Protein AF-A0A537QSS9-F1 (afdb_monomer)

Foldseek 3Di:
DPDDDDDPDQCPDPVRNVVVDDPVVCVCPDPLVVLVVVLVVVLVVLCVCCVVVVDPPVVSVVSVVPSDSVPDDVVVVVVD

Structure (mmCIF, N/CA/C/O backbone):
data_AF-A0A537QSS9-F1
#
_entry.id   AF-A0A537QSS9-F1
#
loop_
_atom_site.group_PDB
_atom_site.id
_atom_site.type_symbol
_atom_site.label_atom_id
_atom_site.label_alt_id
_atom_site.label_comp_id
_atom_site.label_asym_id
_atom_site.label_entity_id
_atom_site.label_seq_id
_atom_site.pdbx_PDB_ins_code
_atom_site.Cartn_x
_atom_site.Cartn_y
_atom_site.Cartn_z
_atom_site.occupancy
_atom_site.B_iso_or_equiv
_atom_site.auth_seq_id
_atom_site.auth_comp_id
_atom_site.auth_asym_id
_atom_site.auth_atom_id
_atom_site.pdbx_PDB_model_num
ATOM 1 N N . MET A 1 1 ? 6.519 9.109 -35.400 1.00 41.88 1 MET A N 1
ATOM 2 C CA . MET A 1 1 ? 7.784 8.378 -35.164 1.00 41.88 1 MET A CA 1
ATOM 3 C C . MET A 1 1 ? 7.546 7.436 -34.004 1.00 41.88 1 MET A C 1
ATOM 5 O O . MET A 1 1 ? 7.015 7.895 -33.002 1.00 41.88 1 MET A O 1
ATOM 9 N N . ALA A 1 2 ? 7.852 6.146 -34.144 1.00 52.31 2 ALA A N 1
ATOM 10 C CA . ALA A 1 2 ? 7.798 5.239 -33.002 1.00 52.31 2 ALA A CA 1
ATOM 11 C C . ALA A 1 2 ? 8.866 5.692 -31.999 1.00 52.31 2 ALA A C 1
ATOM 13 O O . ALA A 1 2 ? 10.046 5.748 -32.344 1.00 52.31 2 ALA A O 1
ATOM 14 N N . ALA A 1 3 ? 8.446 6.099 -30.803 1.00 66.31 3 ALA A N 1
ATOM 15 C CA . ALA A 1 3 ? 9.374 6.379 -29.723 1.00 66.31 3 ALA A CA 1
ATOM 16 C C . ALA A 1 3 ? 9.998 5.043 -29.309 1.00 66.31 3 ALA A C 1
ATOM 18 O O . ALA A 1 3 ? 9.292 4.135 -28.868 1.00 66.31 3 ALA A O 1
ATOM 19 N N . PHE A 1 4 ? 11.305 4.896 -29.514 1.00 70.56 4 PHE A N 1
ATOM 20 C CA . PHE A 1 4 ? 12.032 3.776 -28.934 1.00 70.56 4 PHE A CA 1
ATOM 21 C C . PHE A 1 4 ? 12.007 3.940 -27.410 1.00 70.56 4 PHE A C 1
ATOM 23 O O . PHE A 1 4 ? 12.206 5.060 -26.935 1.00 70.56 4 PHE A O 1
ATOM 30 N N . PRO A 1 5 ? 11.735 2.876 -26.637 1.00 73.69 5 PRO A N 1
ATOM 31 C CA . PRO A 1 5 ? 11.762 2.968 -25.186 1.00 73.69 5 PRO A CA 1
ATOM 32 C C . PRO A 1 5 ? 13.172 3.367 -24.736 1.00 73.69 5 PRO A C 1
ATOM 34 O O . PRO A 1 5 ? 14.143 2.665 -25.021 1.00 73.69 5 PRO A O 1
ATOM 37 N N . THR A 1 6 ? 13.282 4.513 -24.066 1.00 83.19 6 THR A N 1
ATOM 38 C CA . THR A 1 6 ? 14.534 4.970 -23.461 1.00 83.19 6 THR A CA 1
ATOM 39 C C . THR A 1 6 ? 14.689 4.268 -22.120 1.00 83.19 6 THR A C 1
ATOM 41 O O . THR A 1 6 ? 13.907 4.519 -21.207 1.00 83.19 6 THR A O 1
ATOM 44 N N . SER A 1 7 ? 15.678 3.384 -22.014 1.00 91.06 7 SER A N 1
ATOM 45 C CA . SER A 1 7 ? 16.054 2.745 -20.751 1.00 91.06 7 SER A CA 1
ATOM 46 C C . SER A 1 7 ? 17.316 3.403 -20.197 1.00 91.06 7 SER A C 1
ATOM 48 O O . SER A 1 7 ? 18.278 3.596 -20.942 1.00 91.06 7 SER A O 1
ATOM 50 N N . THR A 1 8 ? 17.331 3.715 -18.903 1.00 91.38 8 THR A N 1
ATOM 51 C CA . THR A 1 8 ? 18.486 4.345 -18.230 1.00 91.38 8 THR A CA 1
ATOM 52 C C . THR A 1 8 ? 19.262 3.341 -17.374 1.00 91.38 8 THR A C 1
ATOM 54 O O . THR A 1 8 ? 20.446 3.546 -17.109 1.00 91.38 8 THR A O 1
ATOM 57 N N . THR A 1 9 ? 18.640 2.227 -16.969 1.00 93.38 9 THR A N 1
ATOM 58 C CA . THR A 1 9 ? 19.284 1.171 -16.175 1.00 93.38 9 THR A CA 1
ATOM 59 C C . THR A 1 9 ? 19.180 -0.198 -16.862 1.00 93.38 9 THR A C 1
ATOM 61 O O . THR A 1 9 ? 18.554 -0.381 -17.909 1.00 93.38 9 THR A O 1
ATOM 64 N N . VAL A 1 10 ? 19.832 -1.208 -16.283 1.00 93.94 10 VAL A N 1
ATOM 65 C CA . VAL A 1 10 ? 19.736 -2.586 -16.790 1.00 93.94 10 VAL A CA 1
ATOM 66 C C . VAL A 1 10 ? 18.392 -3.237 -16.463 1.00 93.94 10 VAL A C 1
ATOM 68 O O . VAL A 1 10 ? 17.993 -4.160 -17.164 1.00 93.94 10 VAL A O 1
ATOM 71 N N . LEU A 1 11 ? 17.679 -2.762 -15.436 1.00 92.50 11 LEU A N 1
ATOM 72 C CA . LEU A 1 11 ? 16.433 -3.371 -14.955 1.00 92.50 11 LEU A CA 1
ATOM 73 C C . LEU A 1 11 ? 15.221 -3.014 -15.832 1.00 92.50 11 LEU A C 1
ATOM 75 O O . LEU A 1 11 ? 14.280 -3.802 -15.935 1.00 92.50 11 LEU A O 1
ATOM 79 N N . ASP A 1 12 ? 15.268 -1.864 -16.501 1.00 90.06 12 ASP A N 1
ATOM 80 C CA . ASP A 1 12 ? 14.282 -1.353 -17.459 1.00 90.06 12 ASP A CA 1
ATOM 81 C C . ASP A 1 12 ? 14.683 -1.610 -18.924 1.00 90.06 12 ASP A C 1
ATOM 83 O O . ASP A 1 12 ? 13.880 -1.388 -19.832 1.00 90.06 12 ASP A O 1
ATOM 87 N N . SER A 1 13 ? 15.893 -2.129 -19.171 1.00 92.06 13 SER A N 1
ATOM 88 C CA . SER A 1 13 ? 16.379 -2.463 -20.514 1.00 92.06 13 SER A CA 1
ATOM 89 C C . SER A 1 13 ? 15.580 -3.594 -21.160 1.00 92.06 13 SER A C 1
ATOM 91 O O . SER A 1 13 ? 15.544 -4.712 -20.648 1.00 92.06 13 SER A O 1
ATOM 93 N N . LEU A 1 14 ? 15.033 -3.355 -22.356 1.00 91.06 14 LEU A N 1
ATOM 94 C CA . LEU A 1 14 ? 14.364 -4.394 -23.150 1.00 91.06 14 LEU A CA 1
ATOM 95 C C . LEU A 1 14 ? 15.285 -5.592 -23.457 1.00 91.06 14 LEU A C 1
ATOM 97 O O . LEU A 1 14 ? 14.810 -6.721 -23.529 1.00 91.06 14 LEU A O 1
ATOM 101 N N . LEU A 1 15 ? 16.585 -5.343 -23.642 1.00 92.69 15 LEU A N 1
ATOM 102 C CA . LEU A 1 15 ? 17.555 -6.356 -24.067 1.00 92.69 15 LEU A CA 1
ATOM 103 C C . LEU A 1 15 ? 18.200 -7.095 -22.892 1.00 92.69 15 LEU A C 1
ATOM 105 O O . LEU A 1 15 ? 18.504 -8.278 -23.013 1.00 92.69 15 LEU A O 1
ATOM 109 N N . PHE A 1 16 ? 18.428 -6.406 -21.769 1.00 93.94 16 PHE A N 1
ATOM 110 C CA . PHE A 1 16 ? 19.276 -6.929 -20.693 1.00 93.94 16 PHE A CA 1
ATOM 111 C C . PHE A 1 16 ? 18.536 -7.248 -19.393 1.00 93.94 16 PHE A C 1
ATOM 113 O O . PHE A 1 16 ? 19.079 -7.988 -18.575 1.00 93.94 16 PHE A O 1
ATOM 120 N N . ARG A 1 17 ? 17.301 -6.769 -19.184 1.00 93.50 17 ARG A N 1
ATOM 121 C CA . ARG A 1 17 ? 16.600 -6.913 -17.890 1.00 93.50 17 ARG A CA 1
ATOM 122 C C . ARG A 1 17 ? 16.465 -8.3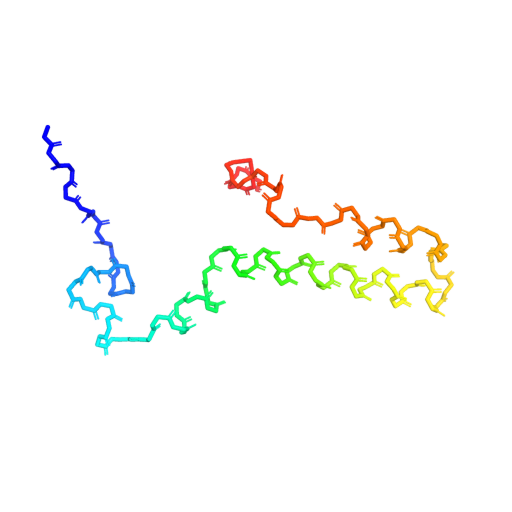42 -17.378 1.00 93.50 17 ARG A C 1
ATOM 124 O O . ARG A 1 17 ? 16.416 -8.541 -16.167 1.00 93.50 17 ARG A O 1
ATOM 131 N N . ASP A 1 18 ? 16.393 -9.323 -18.274 1.00 95.50 18 ASP A N 1
ATOM 132 C CA . ASP A 1 18 ? 16.233 -10.735 -17.910 1.00 95.50 18 ASP A CA 1
ATOM 133 C C . ASP A 1 18 ? 17.574 -11.437 -17.626 1.00 95.50 18 ASP A C 1
ATOM 135 O O . ASP A 1 18 ? 17.592 -12.506 -17.025 1.00 95.50 18 ASP A O 1
ATOM 139 N N . ALA A 1 19 ? 18.707 -10.817 -17.978 1.00 96.12 19 ALA A N 1
ATOM 140 C CA . ALA A 1 19 ? 20.034 -11.272 -17.556 1.00 96.12 19 ALA A CA 1
ATOM 141 C C . ALA A 1 19 ? 20.379 -10.823 -16.123 1.00 96.12 19 ALA A C 1
ATOM 143 O O . ALA A 1 19 ? 21.197 -11.454 -15.459 1.00 96.12 19 ALA A O 1
ATOM 144 N N . PHE A 1 20 ? 19.750 -9.745 -15.641 1.00 93.62 20 PHE A N 1
ATOM 145 C CA . PHE A 1 20 ? 20.027 -9.128 -14.336 1.00 93.62 20 PHE A CA 1
ATOM 146 C C . PHE A 1 20 ? 18.875 -9.262 -13.331 1.00 93.62 20 PHE A C 1
ATOM 148 O O . PHE A 1 20 ? 18.933 -8.712 -12.234 1.00 93.62 20 PHE A O 1
ATOM 155 N N . GLY A 1 21 ? 17.821 -9.995 -13.680 1.00 93.12 21 GLY A N 1
ATOM 156 C CA . GLY A 1 21 ? 16.681 -10.208 -12.803 1.00 93.12 21 GLY A CA 1
ATOM 157 C C . GLY A 1 21 ? 15.601 -11.046 -13.465 1.00 93.12 21 GLY A C 1
ATOM 158 O O . GLY A 1 21 ? 15.679 -11.395 -14.638 1.00 93.12 21 GLY A O 1
ATOM 159 N N . THR A 1 22 ? 14.561 -11.361 -12.704 1.00 96.06 22 THR A N 1
ATOM 160 C CA . THR A 1 22 ? 13.386 -12.067 -13.219 1.00 96.06 22 THR A CA 1
ATOM 161 C C . THR A 1 22 ? 12.189 -11.123 -13.271 1.00 96.06 22 THR A C 1
ATOM 163 O O . THR A 1 22 ? 12.140 -10.168 -12.488 1.00 96.06 22 THR A O 1
ATOM 166 N N . PRO A 1 23 ? 11.182 -11.397 -14.123 1.00 94.75 23 PRO A N 1
ATOM 167 C CA . PRO A 1 23 ? 9.921 -10.660 -14.096 1.00 94.75 23 PRO A CA 1
ATOM 168 C C . PRO A 1 23 ? 9.319 -10.584 -12.687 1.00 94.75 23 PRO A C 1
ATOM 170 O O . PRO A 1 23 ? 8.943 -9.505 -12.243 1.00 94.75 23 PRO A O 1
ATOM 173 N N . ARG A 1 24 ? 9.348 -11.701 -11.947 1.00 96.69 24 ARG A N 1
ATOM 174 C CA . ARG A 1 24 ? 8.866 -11.782 -10.561 1.00 96.69 24 ARG A CA 1
ATOM 175 C C . ARG A 1 24 ? 9.623 -10.847 -9.619 1.00 96.69 24 ARG A C 1
ATOM 177 O O . ARG A 1 24 ? 9.006 -10.193 -8.792 1.00 96.69 24 ARG A O 1
ATOM 184 N N . MET A 1 25 ? 10.952 -10.785 -9.712 1.00 95.75 25 MET A N 1
ATOM 185 C CA . MET A 1 25 ? 11.727 -9.914 -8.824 1.00 95.75 25 MET A CA 1
ATOM 186 C C . MET A 1 25 ? 11.502 -8.433 -9.149 1.00 95.75 25 MET A C 1
ATOM 188 O O . MET A 1 25 ? 11.378 -7.621 -8.239 1.00 95.75 25 MET A O 1
ATOM 192 N N . ARG A 1 26 ? 11.385 -8.076 -10.434 1.00 94.62 26 ARG A N 1
ATOM 193 C CA . ARG A 1 26 ? 11.050 -6.701 -10.840 1.00 94.62 26 ARG A CA 1
ATOM 194 C C . ARG A 1 26 ? 9.657 -6.284 -10.373 1.00 94.62 26 ARG A C 1
ATOM 196 O O . ARG A 1 26 ? 9.476 -5.145 -9.969 1.00 94.62 26 ARG A O 1
ATOM 203 N N . GLU A 1 27 ? 8.694 -7.201 -10.388 1.00 95.06 27 GLU A N 1
ATOM 204 C CA . GLU A 1 27 ? 7.356 -6.950 -9.849 1.00 95.06 27 GLU A CA 1
ATOM 205 C C . GLU A 1 27 ? 7.406 -6.625 -8.350 1.00 95.06 27 GLU A C 1
ATOM 207 O O . GLU A 1 27 ? 6.793 -5.644 -7.932 1.00 95.06 27 GLU A O 1
ATOM 212 N N . VAL A 1 28 ? 8.184 -7.376 -7.556 1.00 95.88 28 VAL A N 1
ATOM 213 C CA . VAL A 1 28 ? 8.348 -7.141 -6.106 1.00 95.88 28 VAL A CA 1
ATOM 214 C C . VAL A 1 28 ? 8.839 -5.722 -5.807 1.00 95.88 28 VAL A C 1
ATOM 216 O O . VAL A 1 28 ? 8.333 -5.096 -4.881 1.00 95.88 28 VAL A O 1
ATOM 219 N N . PHE A 1 29 ? 9.780 -5.211 -6.604 1.00 94.19 29 PHE A N 1
ATOM 220 C CA . PHE A 1 29 ? 10.394 -3.890 -6.420 1.00 94.19 29 PHE A CA 1
ATOM 221 C C . PHE A 1 29 ? 9.779 -2.780 -7.284 1.00 94.19 29 PHE A C 1
ATOM 223 O O . PHE A 1 29 ? 10.361 -1.707 -7.406 1.00 94.19 29 PHE A O 1
ATOM 230 N N . SER A 1 30 ? 8.626 -3.019 -7.907 1.00 92.88 30 SER A N 1
ATOM 231 C CA . SER A 1 30 ? 7.929 -1.979 -8.667 1.00 92.88 30 SER A CA 1
ATOM 232 C C . SER A 1 30 ? 7.309 -0.920 -7.748 1.00 92.88 30 SER A C 1
ATOM 234 O O . SER A 1 30 ? 6.951 -1.208 -6.601 1.00 92.88 30 SER A O 1
ATOM 236 N N . ASP A 1 31 ? 7.109 0.290 -8.273 1.00 92.00 31 ASP A N 1
ATOM 237 C CA . ASP A 1 31 ? 6.421 1.371 -7.550 1.00 92.00 31 ASP A CA 1
ATOM 238 C C . ASP A 1 31 ? 5.012 0.946 -7.120 1.00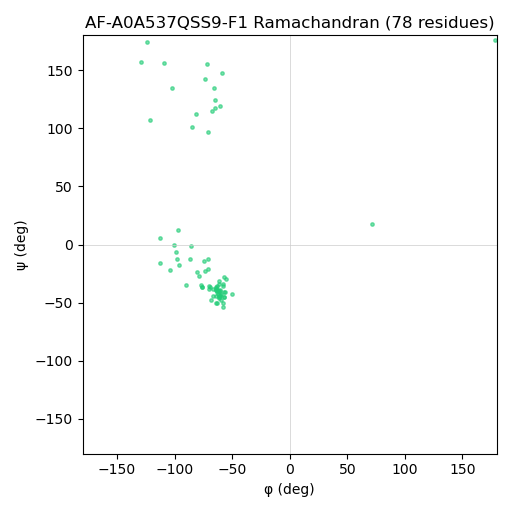 92.00 31 ASP A C 1
ATOM 240 O O . ASP A 1 31 ? 4.601 1.172 -5.982 1.00 92.00 31 ASP A O 1
ATOM 244 N N . PHE A 1 32 ? 4.301 0.236 -8.003 1.00 92.44 32 PHE A N 1
ATOM 245 C CA . PHE A 1 32 ? 2.982 -0.315 -7.705 1.00 92.44 32 PHE A CA 1
ATOM 246 C C . PHE A 1 32 ? 3.016 -1.260 -6.499 1.00 92.44 32 PHE A C 1
ATOM 248 O O . PHE A 1 32 ? 2.238 -1.086 -5.563 1.00 92.44 32 PHE A O 1
ATOM 255 N N . SER A 1 33 ? 3.933 -2.235 -6.486 1.00 95.12 33 SER A N 1
ATOM 256 C CA . SER A 1 33 ? 4.072 -3.169 -5.360 1.00 95.12 33 SER A CA 1
ATOM 257 C C . SER A 1 33 ? 4.476 -2.463 -4.070 1.00 95.12 33 SER A C 1
ATOM 259 O O . SER A 1 33 ? 4.003 -2.837 -2.999 1.00 95.12 33 SER A O 1
ATOM 261 N N . SER A 1 34 ? 5.311 -1.428 -4.162 1.00 94.25 34 SER A N 1
ATOM 262 C CA . SER A 1 34 ? 5.743 -0.639 -3.006 1.00 94.25 34 SER A CA 1
ATOM 263 C C . SER A 1 34 ? 4.558 0.085 -2.360 1.00 94.25 34 SER A C 1
ATOM 265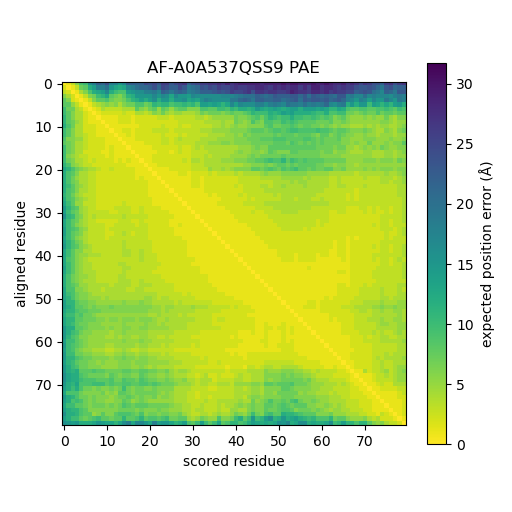 O O . SER A 1 34 ? 4.304 -0.084 -1.168 1.00 94.25 34 SER A O 1
ATOM 267 N N . ILE A 1 35 ? 3.759 0.796 -3.161 1.00 94.56 35 ILE A N 1
ATOM 268 C CA . ILE A 1 35 ? 2.539 1.475 -2.698 1.00 94.56 35 ILE A CA 1
ATOM 269 C C . ILE A 1 35 ? 1.502 0.462 -2.193 1.00 94.56 35 ILE A C 1
ATOM 271 O O . ILE A 1 35 ? 0.869 0.685 -1.160 1.00 94.56 35 ILE A O 1
ATOM 275 N N . ALA A 1 36 ? 1.368 -0.691 -2.857 1.00 94.81 36 ALA A N 1
ATOM 276 C CA . ALA A 1 36 ? 0.472 -1.749 -2.405 1.00 94.81 36 ALA A CA 1
ATOM 277 C C . ALA A 1 36 ? 0.844 -2.283 -1.017 1.00 94.81 36 ALA A C 1
ATOM 279 O O . ALA A 1 36 ? -0.032 -2.519 -0.183 1.00 94.81 36 ALA A O 1
ATOM 280 N N . ARG A 1 37 ? 2.142 -2.437 -0.735 1.00 96.75 37 ARG A N 1
ATOM 281 C CA . ARG A 1 37 ? 2.603 -2.855 0.590 1.00 96.75 37 ARG A CA 1
ATOM 282 C C . ARG A 1 37 ? 2.408 -1.780 1.650 1.00 96.75 37 ARG A C 1
ATOM 284 O O . ARG A 1 37 ? 2.049 -2.138 2.766 1.00 96.75 37 ARG A O 1
ATOM 291 N N . TYR A 1 38 ? 2.571 -0.498 1.327 1.00 95.44 38 TYR A N 1
ATOM 292 C CA . TYR A 1 38 ? 2.236 0.579 2.267 1.00 95.44 38 TYR A CA 1
ATOM 293 C C . TYR A 1 38 ? 0.762 0.530 2.668 1.00 95.44 38 TYR A C 1
ATOM 295 O O . TYR A 1 38 ? 0.452 0.507 3.855 1.00 95.44 38 TYR A O 1
ATOM 303 N N . ALA A 1 39 ? -0.139 0.396 1.697 1.00 95.69 39 ALA A N 1
ATOM 304 C CA . ALA A 1 39 ? -1.565 0.240 1.963 1.00 95.69 39 ALA A CA 1
ATOM 305 C C . ALA A 1 39 ? -1.871 -0.969 2.868 1.00 95.69 39 ALA A C 1
ATOM 307 O O . ALA A 1 39 ? -2.630 -0.852 3.828 1.00 95.69 39 ALA A O 1
ATOM 308 N N . GLU A 1 40 ? -1.258 -2.126 2.611 1.00 96.81 40 GLU A N 1
ATOM 309 C CA . GLU A 1 40 ? -1.424 -3.312 3.464 1.00 96.81 40 GLU A CA 1
ATOM 310 C C . GLU A 1 40 ? -0.919 -3.100 4.892 1.00 96.81 40 GLU A C 1
ATOM 312 O O . GLU A 1 40 ? -1.561 -3.557 5.844 1.00 96.81 40 GLU A O 1
ATOM 317 N N . VAL A 1 41 ? 0.209 -2.401 5.047 1.00 98.12 41 VAL A N 1
ATOM 318 C CA . VAL A 1 41 ? 0.754 -2.033 6.358 1.00 98.12 41 VAL A CA 1
ATOM 319 C C . VAL A 1 41 ? -0.226 -1.140 7.110 1.00 98.12 41 VAL A C 1
ATOM 321 O O . VAL A 1 41 ? -0.511 -1.433 8.268 1.00 98.12 41 VAL A O 1
ATOM 324 N N . GLU A 1 42 ? -0.802 -0.124 6.467 1.00 97.50 42 GLU A N 1
ATOM 325 C CA . GLU A 1 42 ? -1.776 0.774 7.103 1.00 97.50 42 GLU A CA 1
ATOM 326 C C . GLU A 1 42 ? -3.051 0.039 7.539 1.00 97.50 42 GLU A C 1
ATOM 328 O O . GLU A 1 42 ? -3.536 0.221 8.657 1.00 97.50 42 GLU A O 1
ATOM 333 N N . ILE A 1 43 ? -3.561 -0.884 6.717 1.00 98.25 43 ILE A N 1
ATOM 334 C CA . ILE A 1 43 ? -4.703 -1.733 7.093 1.00 98.25 43 ILE A CA 1
ATOM 335 C C . ILE A 1 43 ? -4.354 -2.603 8.310 1.00 98.25 43 ILE A C 1
ATOM 337 O O . ILE A 1 43 ? -5.147 -2.741 9.249 1.00 98.25 43 ILE A O 1
ATOM 341 N N . ALA A 1 44 ? -3.171 -3.224 8.304 1.00 98.44 44 ALA A N 1
ATOM 342 C CA . ALA A 1 44 ? -2.714 -4.054 9.411 1.00 98.44 44 ALA A CA 1
ATOM 343 C C . ALA A 1 44 ? -2.517 -3.232 10.694 1.00 98.44 44 ALA A C 1
ATOM 345 O O . ALA A 1 44 ? -2.887 -3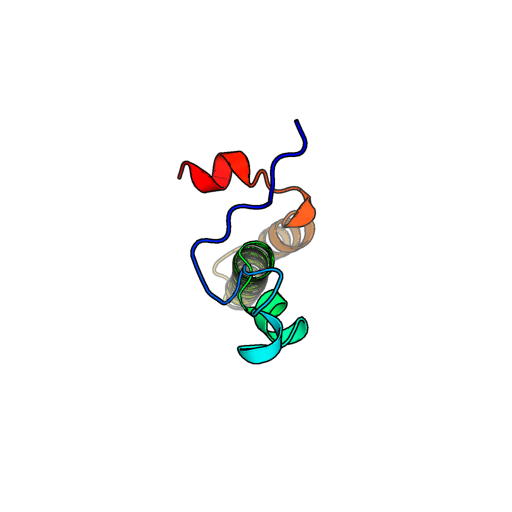.695 11.780 1.00 98.44 44 ALA A O 1
ATOM 346 N N . LEU A 1 45 ? -1.989 -2.014 10.561 1.00 98.50 45 LEU A N 1
ATOM 347 C CA . LEU A 1 45 ? -1.791 -1.063 11.645 1.00 98.50 45 LEU A CA 1
ATOM 348 C C . LEU A 1 45 ? -3.128 -0.639 12.253 1.00 98.50 45 LEU A C 1
ATOM 350 O O . LEU A 1 45 ? -3.297 -0.790 13.461 1.00 98.50 45 LEU A O 1
ATOM 354 N N . ALA A 1 46 ? -4.102 -0.224 11.440 1.00 98.56 46 ALA A N 1
ATOM 355 C CA . ALA A 1 46 ? -5.439 0.146 11.904 1.00 98.56 46 ALA A CA 1
ATOM 356 C C . ALA A 1 46 ? -6.108 -1.003 12.678 1.00 98.56 46 ALA A C 1
ATOM 358 O O . ALA A 1 46 ? -6.618 -0.825 13.786 1.00 98.56 46 ALA A O 1
ATOM 359 N N . ARG A 1 47 ? -6.021 -2.233 12.156 1.00 98.50 47 ARG A N 1
ATOM 360 C CA . ARG A 1 47 ? -6.529 -3.428 12.850 1.00 98.50 47 ARG A CA 1
ATOM 3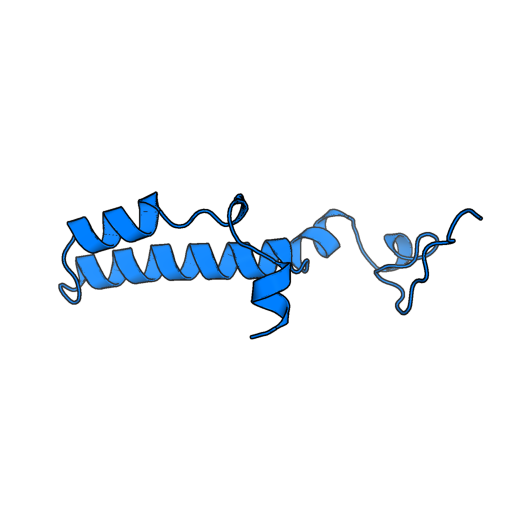61 C C . ARG A 1 47 ? -5.810 -3.688 14.172 1.00 98.50 47 ARG A C 1
ATOM 363 O O . ARG A 1 47 ? -6.443 -4.111 15.137 1.00 98.50 47 ARG A O 1
ATOM 370 N N . ALA A 1 48 ? -4.494 -3.492 14.228 1.00 98.62 48 ALA A N 1
ATOM 371 C CA . ALA A 1 48 ? -3.731 -3.638 15.465 1.00 98.62 48 ALA A CA 1
ATOM 372 C C . ALA A 1 48 ? -4.118 -2.566 16.493 1.00 98.62 48 ALA A C 1
ATOM 374 O O . ALA A 1 48 ? -4.370 -2.898 17.649 1.00 98.62 48 ALA A O 1
ATOM 375 N N . GLN A 1 49 ? -4.254 -1.315 16.056 1.00 98.69 49 GLN A N 1
ATOM 376 C CA . GLN A 1 49 ? -4.695 -0.193 16.879 1.00 98.69 49 GLN A CA 1
ATOM 377 C C . GLN A 1 49 ? -6.096 -0.421 17.455 1.00 98.69 49 GLN A C 1
ATOM 379 O O . GLN A 1 49 ? -6.291 -0.196 18.649 1.00 98.69 49 GLN A O 1
ATOM 384 N N . ALA A 1 50 ? -7.040 -0.946 16.667 1.00 98.69 50 ALA A N 1
ATOM 385 C CA . ALA A 1 50 ? -8.370 -1.307 17.160 1.00 98.69 50 ALA A CA 1
ATOM 386 C C . ALA A 1 50 ? -8.327 -2.399 18.238 1.00 98.69 50 ALA A C 1
ATOM 388 O O . ALA A 1 50 ? -8.978 -2.267 19.273 1.00 98.69 50 ALA A O 1
ATOM 389 N N . ARG A 1 51 ? -7.506 -3.448 18.059 1.00 98.50 51 ARG A N 1
ATOM 390 C CA . ARG A 1 51 ? -7.315 -4.483 19.098 1.00 98.50 51 ARG A CA 1
ATOM 391 C C . ARG A 1 51 ? -6.726 -3.920 20.391 1.00 98.50 51 ARG A C 1
ATOM 393 O O . ARG A 1 51 ? -7.016 -4.438 21.463 1.00 98.50 51 ARG A O 1
ATOM 400 N N . CYS A 1 52 ? -5.905 -2.880 20.288 1.00 98.62 52 CYS A 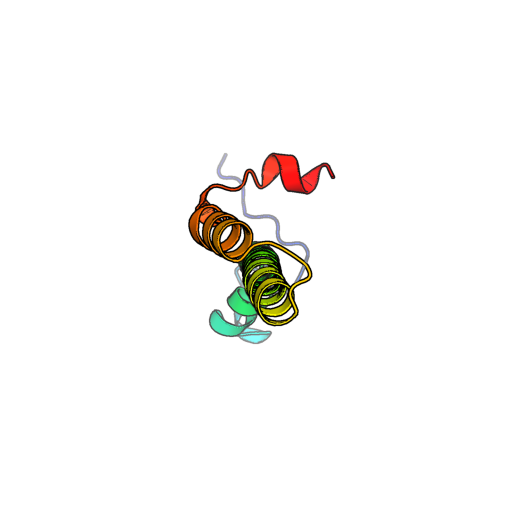N 1
ATOM 401 C CA . CYS A 1 52 ? -5.321 -2.182 21.429 1.00 98.62 52 CYS A CA 1
ATOM 402 C C . CYS A 1 52 ? -6.223 -1.075 22.004 1.00 98.62 52 CYS A C 1
ATOM 404 O O . CYS A 1 52 ? -5.829 -0.439 22.977 1.00 98.62 52 CYS A O 1
ATOM 406 N N . GLY A 1 53 ? -7.402 -0.822 21.424 1.00 98.12 53 GLY A N 1
ATOM 407 C CA . GLY A 1 53 ? -8.314 0.238 21.864 1.00 98.12 53 GLY A CA 1
ATOM 408 C C . GLY A 1 53 ? -7.844 1.663 21.548 1.00 98.12 53 GLY A C 1
ATOM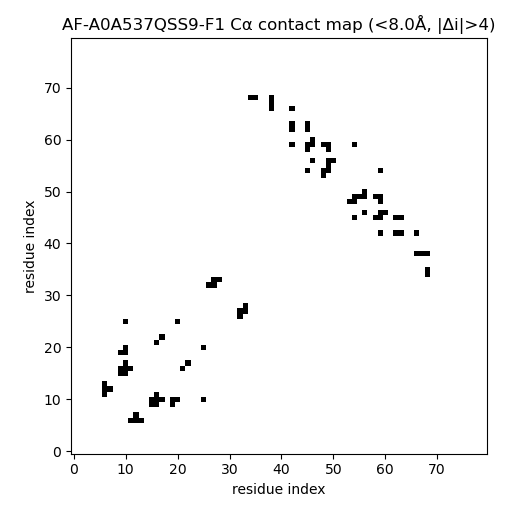 409 O O . GLY A 1 53 ? -8.341 2.608 22.151 1.00 98.12 53 GLY A O 1
ATOM 410 N N . VAL A 1 54 ? -6.889 1.831 20.626 1.00 98.62 54 VAL A N 1
ATOM 411 C CA . VAL A 1 54 ? -6.378 3.148 20.196 1.00 98.62 54 VAL A CA 1
ATOM 412 C C . VAL A 1 54 ? -7.363 3.841 19.253 1.00 98.62 54 VAL A C 1
ATOM 414 O O . VAL A 1 54 ? -7.527 5.056 19.323 1.00 98.62 54 VAL A O 1
ATOM 417 N N . ILE A 1 55 ? -8.034 3.068 18.395 1.00 98.44 55 ILE A N 1
ATOM 418 C CA . ILE A 1 55 ? -9.114 3.541 17.521 1.00 98.44 55 ILE A CA 1
ATOM 419 C C . ILE A 1 55 ? -10.351 2.642 17.666 1.00 98.44 55 ILE A C 1
ATOM 421 O O . ILE A 1 55 ? -10.211 1.478 18.056 1.00 98.44 55 ILE A O 1
ATOM 425 N N . PRO A 1 56 ? -11.555 3.142 17.341 1.00 98.56 56 PRO A N 1
ATOM 426 C CA . PRO A 1 56 ? -12.757 2.319 17.253 1.00 98.56 56 PRO A CA 1
ATOM 427 C C . PRO A 1 56 ? -12.627 1.175 16.230 1.00 98.56 56 PRO A C 1
ATOM 429 O O . PRO A 1 56 ? -11.951 1.306 15.206 1.00 98.56 56 PRO A O 1
ATOM 432 N N . ALA A 1 57 ? -13.278 0.040 16.501 1.00 98.19 57 ALA A N 1
ATOM 433 C CA . ALA A 1 57 ? -13.201 -1.145 15.640 1.00 98.19 57 ALA A CA 1
ATOM 434 C C . ALA A 1 57 ? -13.855 -0.926 14.265 1.00 98.19 57 ALA A C 1
ATOM 436 O O . ALA A 1 57 ? -13.326 -1.374 13.253 1.00 98.19 57 ALA A O 1
ATOM 437 N N . ASP A 1 58 ? -14.970 -0.201 14.227 1.00 98.06 58 ASP A N 1
ATOM 438 C CA . ASP A 1 58 ? -15.625 0.251 12.999 1.00 98.06 58 ASP A CA 1
ATOM 439 C C . ASP A 1 58 ? -14.713 1.162 12.166 1.00 98.06 58 ASP A C 1
ATOM 441 O O . ASP A 1 58 ? -14.629 0.975 10.955 1.00 98.06 58 ASP A O 1
ATOM 445 N N . GLY A 1 59 ? -13.943 2.048 12.806 1.00 98.00 59 GLY A N 1
ATOM 446 C CA . GLY A 1 59 ? -12.938 2.876 12.131 1.00 98.00 59 GLY A CA 1
ATOM 447 C C . GLY A 1 59 ? -11.846 2.051 11.438 1.00 98.00 59 GLY A C 1
ATOM 448 O O . GLY A 1 59 ? -11.505 2.308 10.284 1.00 98.00 59 GLY A O 1
ATOM 449 N N . ALA A 1 60 ? -11.334 1.004 12.094 1.00 98.31 60 ALA A N 1
ATOM 450 C CA . ALA A 1 60 ? -10.379 0.091 11.459 1.00 98.31 60 ALA A CA 1
ATOM 451 C C . ALA A 1 60 ? -10.990 -0.678 10.275 1.00 98.31 60 ALA A C 1
ATOM 453 O O . ALA A 1 60 ? -10.313 -0.900 9.269 1.00 98.31 60 ALA A O 1
ATOM 454 N N . GLU A 1 61 ? -12.263 -1.071 10.376 1.00 97.81 61 GLU A N 1
ATOM 455 C CA . GLU A 1 61 ? -12.985 -1.731 9.285 1.00 97.81 61 GLU A CA 1
ATOM 456 C C . GLU A 1 61 ? -13.258 -0.784 8.110 1.00 97.81 61 GLU A C 1
ATOM 458 O O . GLU A 1 61 ? -13.176 -1.203 6.958 1.00 97.81 61 GLU A O 1
ATOM 463 N N . GLU A 1 62 ? -13.553 0.491 8.360 1.00 98.06 62 GLU A N 1
ATOM 464 C CA . GLU A 1 62 ? -13.689 1.496 7.302 1.00 98.06 62 GLU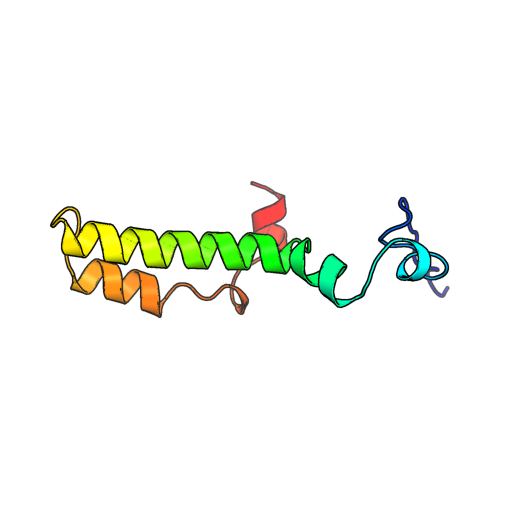 A CA 1
ATOM 465 C C . GLU A 1 62 ? -12.377 1.733 6.557 1.00 98.06 62 GLU A C 1
ATOM 467 O O . GLU A 1 62 ? -12.385 1.733 5.325 1.00 98.06 62 GLU A O 1
ATOM 472 N N . ILE A 1 63 ? -11.254 1.849 7.274 1.00 97.12 63 ILE A N 1
ATOM 473 C CA . ILE A 1 63 ? -9.923 1.941 6.658 1.00 97.12 63 ILE A CA 1
ATOM 474 C C . ILE A 1 63 ? -9.681 0.708 5.780 1.00 97.12 63 ILE A C 1
ATOM 476 O O . ILE A 1 63 ? -9.442 0.835 4.583 1.00 97.12 63 ILE A O 1
ATOM 480 N N . ALA A 1 64 ? -9.842 -0.496 6.339 1.00 96.12 64 ALA A N 1
ATOM 481 C CA . ALA A 1 64 ? -9.627 -1.742 5.606 1.00 96.12 64 ALA A CA 1
ATOM 482 C C . ALA A 1 64 ? -10.507 -1.878 4.351 1.00 96.12 64 ALA A C 1
ATOM 484 O O . ALA A 1 64 ? -10.070 -2.446 3.352 1.00 96.12 64 ALA A O 1
ATOM 485 N N . ARG A 1 65 ? -11.744 -1.378 4.406 1.00 96.38 65 ARG A N 1
ATOM 486 C CA . ARG A 1 65 ? -12.712 -1.445 3.305 1.00 96.38 65 ARG A CA 1
ATOM 487 C C . ARG A 1 65 ? -12.420 -0.432 2.198 1.00 96.38 65 ARG A C 1
ATOM 489 O O . ARG A 1 65 ? -12.652 -0.740 1.033 1.00 96.38 65 ARG A O 1
ATOM 496 N N . ASN A 1 66 ? -11.952 0.761 2.560 1.00 95.44 66 ASN A N 1
ATOM 497 C CA . ASN A 1 66 ? -11.801 1.883 1.632 1.00 95.44 66 ASN A CA 1
ATOM 498 C C . ASN A 1 66 ? -10.386 2.012 1.054 1.00 95.44 66 ASN A C 1
ATOM 500 O O . ASN A 1 66 ? -10.205 2.672 0.031 1.00 95.44 66 ASN A O 1
ATOM 504 N N . THR A 1 67 ? -9.382 1.381 1.662 1.00 94.62 67 THR A N 1
ATOM 505 C CA . THR A 1 67 ? -8.024 1.353 1.117 1.00 94.62 67 THR A CA 1
ATOM 506 C C . THR A 1 67 ? -7.967 0.466 -0.132 1.00 94.62 67 THR A C 1
ATOM 508 O O . THR A 1 67 ? -7.819 -0.752 -0.050 1.00 94.62 67 THR A O 1
ATOM 511 N N . ASN A 1 68 ? -8.058 1.091 -1.311 1.00 91.38 68 ASN A N 1
ATOM 512 C CA . ASN A 1 68 ? -7.897 0.433 -2.606 1.00 91.38 68 ASN A CA 1
ATOM 513 C C . ASN A 1 68 ? -6.750 1.055 -3.417 1.00 91.38 68 ASN A C 1
ATOM 515 O O . ASN A 1 68 ? -6.888 2.131 -3.995 1.00 91.38 68 ASN A O 1
ATOM 519 N N . VAL A 1 69 ? -5.644 0.321 -3.524 1.00 89.69 69 VAL A N 1
ATOM 520 C CA . VAL A 1 69 ? -4.432 0.739 -4.248 1.00 89.69 69 VAL A CA 1
ATOM 521 C C . VAL A 1 69 ? -4.701 0.971 -5.734 1.00 89.69 69 VAL A C 1
ATOM 523 O O . VAL A 1 69 ? -4.120 1.873 -6.328 1.00 89.69 69 VAL A O 1
ATOM 526 N N . SER A 1 70 ? -5.609 0.202 -6.345 1.00 86.94 70 SER A N 1
ATOM 527 C CA . SER A 1 70 ? -5.917 0.349 -7.772 1.00 86.94 70 SER A CA 1
ATOM 528 C C . SER A 1 70 ? -6.695 1.629 -8.092 1.00 86.94 70 SER A C 1
ATOM 530 O O . SER A 1 70 ? -6.871 1.944 -9.264 1.00 86.94 70 SER A O 1
ATOM 532 N N . ALA A 1 71 ? -7.221 2.315 -7.073 1.00 89.38 71 ALA A N 1
ATOM 533 C CA . ALA A 1 71 ? -7.955 3.568 -7.207 1.00 89.38 71 ALA A CA 1
ATOM 534 C C . ALA A 1 71 ? -7.095 4.801 -6.874 1.00 89.38 71 ALA A C 1
ATOM 536 O O . ALA A 1 71 ? -7.599 5.919 -6.942 1.00 89.38 71 ALA A O 1
ATOM 537 N N . LEU A 1 72 ? -5.824 4.610 -6.498 1.00 88.50 72 LEU A N 1
ATOM 538 C CA . LEU A 1 72 ? -4.915 5.710 -6.190 1.00 88.50 72 LEU A CA 1
ATOM 539 C C . LEU A 1 72 ? -4.466 6.433 -7.462 1.00 88.50 72 LEU A C 1
ATOM 541 O O . LEU A 1 72 ? -4.203 5.813 -8.493 1.00 88.50 72 LEU A O 1
ATOM 545 N N . ASP A 1 73 ? -4.336 7.752 -7.358 1.00 90.00 73 ASP A N 1
ATOM 546 C CA . ASP A 1 73 ? -3.764 8.593 -8.403 1.00 90.00 73 ASP A CA 1
ATOM 547 C C . ASP A 1 73 ? -2.231 8.608 -8.273 1.00 90.00 73 ASP A C 1
ATOM 549 O O . ASP A 1 73 ? -1.660 9.289 -7.420 1.00 90.00 73 ASP A O 1
ATOM 553 N N . PHE A 1 74 ? -1.556 7.826 -9.116 1.00 87.00 74 PHE A N 1
ATOM 554 C CA . PHE A 1 74 ? -0.093 7.726 -9.126 1.00 87.00 74 PHE A CA 1
ATOM 555 C C . PHE A 1 74 ? 0.593 8.991 -9.663 1.00 87.00 74 PHE A C 1
ATOM 557 O O . PHE A 1 74 ? 1.765 9.226 -9.363 1.00 87.00 74 PHE A O 1
ATOM 564 N N . ASP A 1 75 ? -0.114 9.818 -10.436 1.00 89.19 75 ASP A N 1
ATOM 565 C CA . ASP A 1 75 ? 0.426 11.083 -10.931 1.00 89.19 75 ASP A CA 1
ATOM 566 C C . ASP A 1 75 ? 0.423 12.147 -9.838 1.00 89.19 75 ASP A C 1
ATOM 568 O O . ASP A 1 75 ? 1.364 12.944 -9.763 1.00 89.19 75 ASP A O 1
ATOM 572 N N . LEU A 1 76 ? -0.592 12.124 -8.972 1.00 90.56 76 LEU A N 1
ATOM 573 C CA . LEU A 1 76 ? -0.620 12.924 -7.754 1.00 90.56 76 LEU A CA 1
ATOM 574 C C . LEU A 1 76 ? 0.435 12.443 -6.749 1.00 90.56 76 LEU A C 1
ATOM 576 O O . LEU A 1 76 ?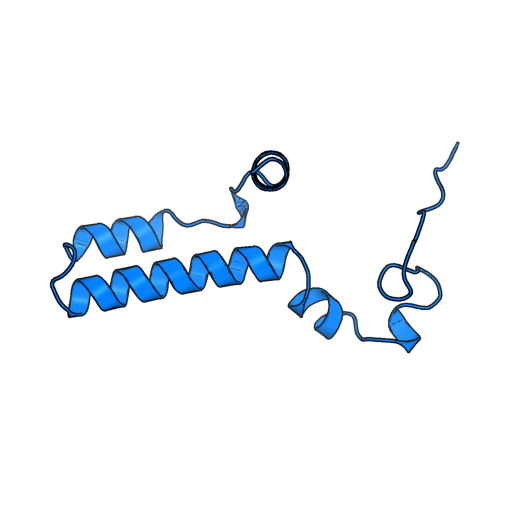 1.221 13.254 -6.277 1.00 90.56 76 LEU A O 1
ATOM 580 N N . LEU A 1 77 ? 0.523 11.132 -6.485 1.00 87.69 77 LEU A N 1
ATOM 581 C CA . LEU A 1 77 ? 1.500 10.564 -5.536 1.00 87.69 77 LEU A CA 1
ATOM 582 C C . LEU A 1 77 ? 2.957 10.908 -5.871 1.00 87.69 77 LEU A C 1
ATOM 584 O O . LEU A 1 77 ? 3.797 10.964 -4.984 1.00 87.69 77 LEU A O 1
ATOM 588 N N . ARG A 1 78 ? 3.269 11.127 -7.148 1.00 85.00 78 ARG A N 1
ATOM 589 C CA . ARG A 1 78 ? 4.605 11.515 -7.618 1.00 85.00 78 ARG A CA 1
ATOM 590 C C . ARG A 1 78 ? 4.971 12.977 -7.316 1.00 85.00 78 ARG A C 1
ATOM 592 O O . ARG A 1 78 ? 6.131 13.345 -7.495 1.00 85.00 78 ARG A O 1
ATOM 599 N N . GLN A 1 79 ? 4.002 13.813 -6.952 1.00 88.44 79 GLN A N 1
ATOM 600 C CA . GLN A 1 79 ? 4.199 15.242 -6.676 1.00 88.44 79 GLN A CA 1
ATOM 601 C C . GLN A 1 79 ? 4.333 15.563 -5.181 1.00 88.44 79 GLN A C 1
ATOM 603 O O . GLN A 1 79 ? 4.741 16.678 -4.857 1.00 88.44 79 GLN A O 1
ATOM 608 N N . GLU A 1 80 ? 4.003 14.609 -4.310 1.00 69.50 80 GLU A N 1
ATOM 609 C CA . GLU A 1 80 ? 4.160 14.681 -2.849 1.00 69.50 80 GLU A CA 1
ATOM 610 C C . GLU A 1 80 ? 5.579 14.280 -2.413 1.00 69.50 80 GLU A C 1
ATOM 612 O O . GLU A 1 80 ? 6.121 14.934 -1.492 1.00 69.50 80 GLU A O 1
#

Secondary structure (DSSP, 8-state):
--------SSSS-TTTTTTS--HHHHHHTSHHHHHHHHHHHHHHHHHHHHHTTSS-HHHHHHHHHH--GGGS-HHHHTT-

Mean predicted aligned error: 5.01 Å

Radius of gyration: 18.28 Å; Cα contacts (8 Å, |Δi|>4): 48; chains: 1; bounding box: 36×27×57 Å

Sequence (80 aa):
MAAFPTSTTVLDSLLFRDAFGTPRMREVFSDFSSIARYAEVEIALARAQARCGVIPADGAEEIARNTNVSALDFDLLRQE

pLDDT: mean 92.02, std 9.69, range [41.88, 98.69]

Solvent-accessible surface area (backbone atoms only — not comparable to full-atom values): 4902 Å² total; per-residue (Å²): 130,88,79,72,87,86,55,93,51,58,79,66,25,92,87,44,20,75,81,79,44,50,75,69,60,53,50,64,74,28,72,66,41,50,54,45,48,51,53,52,49,52,37,52,47,35,47,51,33,25,76,70,68,75,42,56,61,66,58,24,50,49,50,52,71,66,68,52,71,91,74,58,60,67,75,60,63,73,74,113